Protein AF-S6A8P2-F1 (afdb_monomer)

Solvent-accessible surface area (backbone atoms only — not comparable to full-atom values): 8926 Å² total; per-residue (Å²): 139,88,80,84,82,74,80,82,65,62,95,65,58,87,73,47,54,54,53,77,96,71,25,40,52,41,82,92,78,66,30,33,52,33,87,70,36,43,34,38,72,91,79,46,27,40,80,51,68,48,78,48,56,72,61,24,52,71,56,72,76,82,48,74,67,30,44,58,45,52,76,62,28,50,74,80,47,9,69,77,25,71,72,67,70,47,46,36,59,37,36,86,79,35,69,89,86,33,77,61,85,44,42,55,71,65,78,48,78,46,81,46,76,54,80,64,95,55,99,66,93,56,88,58,54,31,45,34,44,34,40,73,52,96,92,39,76,46,70,49,78,44,74,116

Foldseek 3Di:
DDDPPPPDDDPPPVVDQADQVRFGQDPVVRWTAQAVFIADPVVQWTPDFQPCLVQLDQDDPPDPVSVVSCVDGAPRNRPVPVLNVPRIHAFSVCSVVGHDRRSNDDWDKDWDQPCDPDPDDDRFTWIWTWDDDPNDIDIDTDGD

Radius of gyration: 20.26 Å; Cα contacts (8 Å, |Δi|>4): 206; chains: 1; bounding box: 72×29×54 Å

InterPro domains:
  IPR022385 Rhs repeat-associated core [TIGR03696] (14-103)
  IPR050708 Type VI secretion system VgrG/RHS [PTHR32305] (10-116)

Nearest PDB structures (foldseek):
  8qjd-assembly1_A  TM=6.951E-01  e=1.697E-02  Salmonella bongori N268-08
  8fia-assembly1_A-2  TM=7.690E-01  e=1.426E-01  Drosophila melanogaster
  1dnl-assembly1_A  TM=4.827E-01  e=7.892E+00  Escherichia coli K-12
  2o3o-assembly3_G  TM=4.189E-01  e=7.427E+00  Bacillus 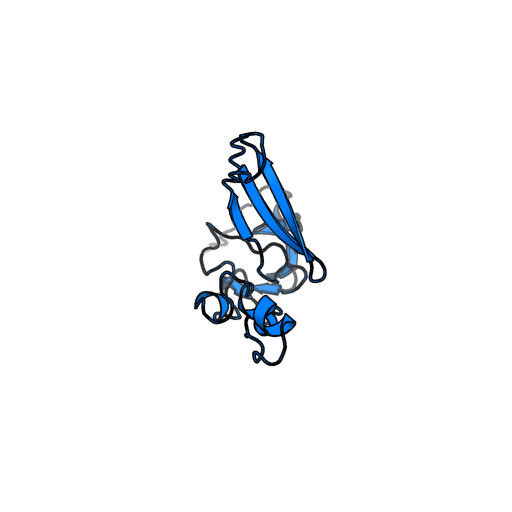subtilis

Organism: NCBI:txid1291379

Structure (mmCIF, N/CA/C/O backbone):
data_AF-S6A8P2-F1
#
_entry.id   AF-S6A8P2-F1
#
loop_
_atom_site.group_PDB
_atom_site.id
_atom_site.type_symbol
_atom_site.label_atom_id
_atom_site.label_alt_id
_atom_site.label_comp_id
_atom_site.label_asym_id
_atom_site.label_entity_id
_atom_site.label_seq_id
_atom_site.pdbx_PDB_ins_code
_atom_site.Cartn_x
_atom_site.Cartn_y
_atom_site.Cartn_z
_atom_site.occupancy
_atom_site.B_iso_or_equiv
_atom_site.auth_seq_id
_atom_site.auth_comp_id
_atom_site.auth_asym_id
_atom_site.auth_atom_id
_atom_site.pdbx_PDB_model_num
ATOM 1 N N . MET A 1 1 ? -32.093 -16.131 27.166 1.00 39.62 1 MET A N 1
ATOM 2 C CA . MET A 1 1 ? -30.729 -16.697 27.176 1.00 39.62 1 MET A CA 1
ATOM 3 C C . MET A 1 1 ? -29.855 -15.686 26.463 1.00 39.62 1 MET A C 1
ATOM 5 O O . MET A 1 1 ? -29.731 -15.723 25.249 1.00 39.62 1 MET A O 1
ATOM 9 N N . GLU A 1 2 ? -29.415 -14.688 27.221 1.00 49.16 2 GLU A N 1
ATOM 10 C CA . GLU A 1 2 ? -28.589 -13.579 26.748 1.00 49.16 2 GLU A CA 1
ATOM 11 C C . GLU A 1 2 ? -27.144 -14.053 26.608 1.00 49.16 2 GLU A C 1
ATOM 13 O O . GLU A 1 2 ? -26.647 -14.750 27.493 1.00 49.16 2 GLU A O 1
ATOM 18 N N . ARG A 1 3 ? -26.475 -13.653 25.525 1.00 44.53 3 ARG A N 1
ATOM 19 C CA . ARG A 1 3 ? -25.023 -13.444 25.498 1.00 44.53 3 ARG A CA 1
ATOM 20 C C . ARG A 1 3 ? -24.716 -12.318 24.518 1.00 44.53 3 ARG A C 1
ATOM 22 O O . ARG A 1 3 ? -24.326 -12.567 23.383 1.00 44.53 3 ARG A O 1
ATOM 29 N N . GLU A 1 4 ? -24.901 -11.084 24.972 1.00 51.34 4 GLU A N 1
ATOM 30 C CA . GLU A 1 4 ? -24.169 -9.959 24.400 1.00 51.34 4 GLU A CA 1
ATOM 31 C C . GLU A 1 4 ? -22.746 -10.003 24.958 1.00 51.34 4 GLU A C 1
ATOM 33 O O . GLU A 1 4 ? -22.506 -9.770 26.142 1.00 51.34 4 GLU A O 1
ATOM 38 N N . GLY A 1 5 ? -21.798 -10.403 24.114 1.00 40.97 5 GLY A N 1
ATOM 39 C CA . GLY A 1 5 ? -20.377 -10.275 24.403 1.00 40.97 5 GLY A CA 1
ATOM 40 C C . GLY A 1 5 ? -19.947 -8.839 24.145 1.00 40.97 5 GLY A C 1
ATOM 41 O O . GLY A 1 5 ? -19.424 -8.545 23.077 1.00 40.97 5 GLY A O 1
ATOM 42 N N . ALA A 1 6 ? -20.191 -7.948 25.103 1.00 46.19 6 ALA A N 1
ATOM 43 C CA . ALA A 1 6 ? -19.535 -6.651 25.122 1.00 46.19 6 ALA A CA 1
ATOM 44 C C . ALA A 1 6 ? -18.054 -6.871 25.471 1.00 46.19 6 ALA A C 1
ATOM 46 O O . ALA A 1 6 ? -17.705 -7.093 26.633 1.00 46.19 6 ALA A O 1
ATOM 47 N N . GLU A 1 7 ? -17.177 -6.837 24.464 1.00 51.06 7 GLU A N 1
ATOM 48 C CA . GLU A 1 7 ? -15.755 -6.556 24.676 1.00 51.06 7 GLU A CA 1
ATOM 49 C C . GLU A 1 7 ? -15.651 -5.141 25.255 1.00 51.06 7 GLU A C 1
ATOM 51 O O . GLU A 1 7 ? -15.670 -4.139 24.540 1.00 51.06 7 GLU A O 1
ATOM 56 N N . GLY A 1 8 ? -15.628 -5.061 26.586 1.00 42.56 8 GLY A N 1
ATOM 57 C CA . GLY A 1 8 ? -15.468 -3.819 27.327 1.00 42.56 8 GLY A CA 1
ATOM 58 C C . GLY A 1 8 ? -14.087 -3.237 27.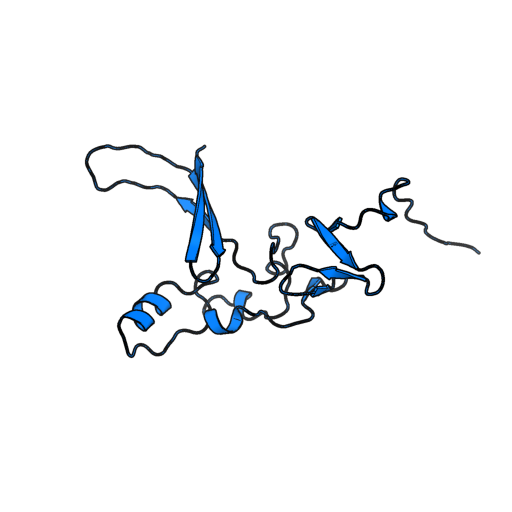071 1.00 42.56 8 GLY A C 1
ATOM 59 O O . GLY A 1 8 ? -13.122 -3.572 27.757 1.00 42.56 8 GLY A O 1
ATOM 60 N N . THR A 1 9 ? -13.999 -2.362 26.079 1.00 54.84 9 THR A N 1
ATOM 61 C CA . THR A 1 9 ? -12.834 -1.509 25.890 1.00 54.84 9 THR A CA 1
ATOM 62 C C . THR A 1 9 ? -12.926 -0.358 26.904 1.00 54.84 9 THR A C 1
ATOM 64 O O . THR A 1 9 ? -14.018 0.055 27.295 1.00 54.84 9 THR A O 1
ATOM 67 N N . ALA A 1 10 ? -11.790 0.090 27.449 1.00 53.38 10 ALA A N 1
ATOM 68 C CA . ALA A 1 10 ? -11.772 1.093 28.514 1.00 53.38 10 ALA A CA 1
ATOM 69 C C . ALA A 1 10 ? -12.519 2.375 28.084 1.00 53.38 10 ALA A C 1
ATOM 71 O O . ALA A 1 10 ? -12.370 2.794 26.932 1.00 53.38 10 ALA A O 1
ATOM 72 N N . PRO A 1 11 ? -13.282 3.026 28.986 1.00 50.56 11 PRO A N 1
ATOM 73 C CA . PRO A 1 11 ? -14.102 4.182 28.638 1.00 50.56 11 PRO A CA 1
ATOM 74 C C . PRO A 1 11 ? -13.240 5.271 27.991 1.00 50.56 11 PRO A C 1
ATOM 76 O O . PRO A 1 11 ? -12.367 5.852 28.634 1.00 50.56 11 PRO A O 1
ATOM 79 N N . GLY A 1 12 ? -13.478 5.520 26.701 1.00 58.41 12 GLY A N 1
ATOM 80 C CA . GLY A 1 12 ? -12.754 6.510 25.899 1.00 58.41 12 GLY A CA 1
ATOM 81 C C . GLY A 1 12 ? -11.870 5.944 24.783 1.00 58.41 12 GLY A C 1
ATOM 82 O O . GLY A 1 12 ? -11.527 6.706 23.884 1.00 58.41 12 GLY A O 1
ATOM 83 N N . ILE A 1 13 ? -11.553 4.643 24.774 1.00 56.41 13 ILE A N 1
ATOM 84 C CA . ILE A 1 13 ? -10.824 4.010 23.654 1.00 56.41 13 ILE A CA 1
ATOM 85 C C . ILE A 1 13 ? -11.721 3.903 22.416 1.00 56.41 13 ILE A C 1
ATOM 87 O O . ILE A 1 13 ? -11.262 4.118 21.298 1.00 56.41 13 ILE A O 1
ATOM 91 N N . ASP A 1 14 ? -13.011 3.640 22.619 1.00 62.44 14 ASP A N 1
ATOM 92 C CA . ASP A 1 14 ? -14.018 3.494 21.562 1.00 62.44 14 ASP A CA 1
ATOM 93 C C . ASP A 1 14 ? -14.095 4.753 20.685 1.00 62.44 14 ASP A C 1
ATOM 95 O O . ASP A 1 14 ? -14.423 4.667 19.509 1.00 62.44 14 ASP A O 1
ATOM 99 N N . LYS A 1 15 ? -13.730 5.910 21.258 1.00 61.28 15 LYS A N 1
ATOM 100 C CA . LYS A 1 15 ? -13.765 7.237 20.631 1.00 61.28 15 LYS A CA 1
ATOM 101 C C . LYS A 1 15 ? -12.427 7.685 20.039 1.00 61.28 15 LYS A C 1
ATOM 103 O O . LYS A 1 15 ? -12.321 8.829 19.600 1.00 61.28 15 LYS A O 1
ATOM 108 N N . LEU A 1 16 ? -11.387 6.849 20.077 1.00 70.69 16 LEU A N 1
ATOM 109 C CA . LEU A 1 16 ? -10.119 7.180 19.432 1.00 70.69 16 LEU A CA 1
ATOM 110 C C . LEU A 1 16 ? -10.248 6.922 17.923 1.00 70.69 16 LEU A C 1
ATOM 112 O O . LEU A 1 16 ? -10.431 5.764 17.533 1.00 70.69 16 LEU A O 1
ATOM 116 N N . PRO A 1 17 ? -10.117 7.962 17.074 1.00 73.62 17 PRO A N 1
ATOM 117 C CA . PRO A 1 17 ? -10.253 7.796 15.628 1.00 73.62 17 PRO A CA 1
ATOM 118 C C . PRO A 1 17 ? -9.122 6.933 15.055 1.00 73.62 17 PRO A C 1
ATOM 120 O O . PRO A 1 17 ? -9.327 6.205 14.093 1.00 73.62 17 PRO A O 1
ATOM 123 N N . PHE A 1 18 ? -7.936 6.945 15.674 1.00 79.44 18 PHE A N 1
ATOM 124 C CA . PHE A 1 18 ? -6.776 6.166 15.237 1.00 79.44 18 PHE A CA 1
ATOM 125 C C . PHE A 1 18 ? -6.660 4.846 15.999 1.00 79.44 18 PHE A C 1
ATOM 127 O O . PHE A 1 18 ? -6.597 4.842 17.230 1.00 79.44 18 PHE A O 1
ATOM 134 N N . ARG A 1 19 ? -6.576 3.726 15.269 1.00 82.00 19 ARG A N 1
ATOM 135 C CA . ARG A 1 19 ? -6.468 2.378 15.855 1.00 82.00 19 ARG A CA 1
ATOM 136 C C . ARG A 1 19 ? -5.325 1.573 15.225 1.00 82.00 19 ARG A C 1
ATOM 138 O O . ARG A 1 19 ? -4.156 1.826 15.519 1.00 82.00 19 ARG A O 1
ATOM 145 N N . PHE A 1 20 ? -5.627 0.591 14.375 1.00 80.62 20 PHE A N 1
ATOM 146 C CA . PHE A 1 20 ? -4.634 -0.319 13.797 1.00 80.62 20 PHE A CA 1
ATOM 147 C C . PHE A 1 20 ? -3.538 0.431 13.021 1.00 80.62 20 PHE A C 1
ATOM 149 O O . PHE A 1 20 ? -3.815 1.223 12.123 1.00 80.62 20 PHE A O 1
ATOM 156 N N . THR A 1 21 ? -2.276 0.185 13.387 1.00 81.12 21 THR A N 1
ATOM 157 C CA . THR A 1 21 ? -1.067 0.860 12.857 1.00 81.12 21 THR A CA 1
ATOM 158 C C . THR A 1 21 ? -1.099 2.396 12.885 1.00 81.12 21 THR A C 1
ATOM 160 O O . THR A 1 21 ? -0.373 3.056 12.143 1.00 81.12 21 THR A O 1
ATOM 163 N N . GLY A 1 22 ? -1.921 2.982 13.763 1.00 82.31 22 GLY A N 1
ATOM 164 C CA . GLY A 1 22 ? -2.079 4.432 13.864 1.00 82.31 22 GLY A CA 1
ATOM 165 C C . GLY A 1 22 ? -2.874 5.047 12.711 1.00 82.31 22 GLY A C 1
ATOM 166 O O . GLY A 1 22 ? -2.723 6.239 12.448 1.00 82.31 22 GLY A O 1
ATOM 167 N N . LYS A 1 23 ? -3.694 4.255 12.006 1.00 84.75 23 LYS A N 1
ATOM 168 C CA . LYS A 1 23 ? -4.599 4.747 10.960 1.00 84.75 23 LYS A CA 1
ATOM 169 C C . LYS A 1 23 ? -5.997 5.001 11.476 1.00 84.75 23 LYS A C 1
ATOM 171 O O . LYS A 1 23 ? -6.446 4.350 12.420 1.00 84.75 23 LYS A O 1
ATOM 176 N N . GLU A 1 24 ? -6.641 5.971 10.839 1.00 84.75 24 GLU A N 1
ATOM 177 C CA . GLU A 1 24 ? -8.013 6.352 11.124 1.00 84.75 24 GLU A CA 1
ATOM 178 C C . GLU A 1 24 ? -8.947 5.214 10.717 1.00 84.75 24 GLU A C 1
ATOM 180 O O . GLU A 1 24 ? -8.864 4.723 9.587 1.00 84.75 24 GLU A O 1
ATOM 185 N N . LEU A 1 25 ? -9.777 4.770 11.659 1.00 87.69 25 LEU A N 1
ATOM 186 C CA . LEU A 1 25 ? -10.885 3.868 11.393 1.00 87.69 25 LEU A CA 1
ATOM 187 C C . LEU A 1 25 ? -12.111 4.716 11.072 1.00 87.69 25 LEU A C 1
ATOM 189 O O . LEU A 1 25 ? -12.582 5.468 11.922 1.00 87.69 25 LEU A O 1
ATOM 193 N N . ASP A 1 26 ? -12.641 4.546 9.871 1.00 84.81 26 ASP A N 1
ATOM 194 C CA . ASP A 1 26 ? -13.938 5.092 9.505 1.00 84.81 26 ASP A CA 1
ATOM 195 C C . ASP A 1 26 ? -15.045 4.220 10.122 1.00 84.81 26 ASP A C 1
ATOM 197 O O . ASP A 1 26 ? -15.179 3.039 9.791 1.00 84.81 26 ASP A O 1
ATOM 201 N N . GLU A 1 27 ? -15.816 4.787 11.052 1.00 82.69 27 GLU A N 1
ATOM 202 C CA . GLU A 1 27 ? -16.860 4.070 11.792 1.00 82.69 27 GLU A CA 1
ATOM 203 C C . GLU A 1 27 ? -18.070 3.701 10.923 1.00 82.69 27 GLU A C 1
ATOM 205 O O . GLU A 1 27 ? -18.743 2.713 11.224 1.00 82.69 27 GLU A O 1
ATOM 210 N N . GLU A 1 28 ? -18.339 4.436 9.838 1.00 84.25 28 GLU A N 1
ATOM 211 C CA . GLU A 1 28 ? -19.473 4.136 8.952 1.00 84.25 28 GLU A CA 1
ATOM 212 C C . GLU A 1 28 ? -19.205 2.896 8.096 1.00 84.25 28 GLU A C 1
ATOM 214 O O . GLU A 1 28 ? -20.108 2.096 7.837 1.00 84.25 28 GLU A O 1
ATOM 219 N N . THR A 1 29 ? -17.956 2.726 7.660 1.00 82.62 29 THR A N 1
ATOM 220 C CA . THR A 1 29 ? -17.568 1.657 6.731 1.00 82.62 29 THR A CA 1
ATOM 221 C C . THR A 1 29 ? -16.818 0.508 7.401 1.00 82.62 29 THR A C 1
ATOM 223 O O . THR A 1 29 ? -16.780 -0.600 6.861 1.00 82.62 29 THR A O 1
ATOM 226 N N . GLY A 1 30 ? -16.225 0.740 8.575 1.00 87.88 30 GLY A N 1
ATOM 227 C CA . GLY A 1 30 ? -15.348 -0.215 9.256 1.00 87.88 30 GLY A CA 1
ATOM 228 C C . GLY A 1 30 ? -13.984 -0.389 8.576 1.00 87.88 30 GLY A C 1
ATOM 229 O O . GLY A 1 30 ? -13.315 -1.404 8.791 1.00 87.88 30 GLY A O 1
ATOM 230 N N . LEU A 1 31 ? -13.576 0.569 7.741 1.00 88.44 31 LEU A N 1
ATOM 231 C CA . LEU A 1 31 ? -12.347 0.527 6.948 1.00 88.44 31 LEU A CA 1
ATOM 232 C C . LEU A 1 31 ? -11.288 1.470 7.512 1.00 88.44 31 LEU A C 1
ATOM 234 O O . LEU A 1 31 ? -11.597 2.515 8.078 1.00 88.44 31 LEU A O 1
ATOM 238 N N . TYR A 1 32 ? -10.018 1.135 7.296 1.00 87.25 32 TYR A N 1
ATOM 239 C CA . TYR A 1 32 ? -8.914 2.018 7.661 1.00 87.25 32 TYR A CA 1
ATOM 240 C C . TYR A 1 32 ? -8.436 2.846 6.474 1.00 87.25 32 TYR A C 1
ATOM 242 O O . TYR A 1 32 ? -8.111 2.288 5.422 1.00 87.25 32 TYR A O 1
ATOM 250 N N . TYR A 1 33 ? -8.301 4.157 6.660 1.00 85.94 33 TYR A N 1
ATOM 251 C CA . TYR A 1 33 ? -7.762 5.050 5.637 1.00 85.94 33 TYR A CA 1
ATOM 252 C C . TYR A 1 33 ? -6.239 5.209 5.770 1.00 85.94 33 TYR A C 1
ATOM 254 O O . TYR A 1 33 ? -5.727 5.665 6.795 1.00 85.94 33 TYR A O 1
ATOM 262 N N . TYR A 1 34 ? -5.499 4.843 4.716 1.00 84.06 34 TYR A N 1
ATOM 263 C CA . TYR A 1 34 ? -4.030 4.929 4.677 1.00 84.06 34 TYR A CA 1
ATOM 264 C C . TYR A 1 34 ? -3.509 6.082 3.809 1.00 84.06 34 TYR A C 1
ATOM 266 O O . TYR A 1 34 ? -2.301 6.243 3.679 1.00 84.06 34 TYR A O 1
ATOM 274 N N . GLY A 1 35 ? -4.388 6.910 3.242 1.00 85.06 35 GLY A N 1
ATOM 275 C CA . GLY A 1 35 ? -4.016 7.988 2.323 1.00 85.06 35 GLY A CA 1
ATOM 276 C C . GLY A 1 35 ? -4.188 7.579 0.864 1.00 85.06 35 GLY A C 1
ATOM 277 O O . GLY A 1 35 ? -4.975 8.190 0.149 1.00 85.06 35 GLY A O 1
ATOM 278 N N . ALA A 1 36 ? -3.492 6.532 0.410 1.00 82.06 36 ALA A N 1
ATOM 279 C CA . ALA A 1 36 ? -3.631 6.065 -0.974 1.00 82.06 36 ALA A CA 1
ATOM 280 C C . ALA A 1 36 ? -4.684 4.967 -1.169 1.00 82.06 36 ALA A C 1
ATOM 282 O O . ALA A 1 36 ? -5.202 4.813 -2.274 1.00 82.06 36 ALA A O 1
ATOM 283 N N . ARG A 1 37 ? -4.983 4.192 -0.120 1.00 88.69 37 ARG A N 1
ATOM 284 C CA . ARG A 1 37 ? -5.912 3.055 -0.167 1.00 88.69 37 ARG A CA 1
ATOM 285 C C . ARG A 1 37 ? -6.722 2.946 1.125 1.00 88.69 37 ARG A C 1
ATOM 287 O O . ARG A 1 37 ? -6.287 3.394 2.188 1.00 88.69 37 ARG A O 1
ATOM 294 N N . TYR A 1 38 ? -7.875 2.291 1.014 1.00 88.12 38 TYR A N 1
ATOM 295 C CA . TYR A 1 38 ? -8.667 1.821 2.150 1.00 88.12 38 TYR A CA 1
ATOM 296 C C . TYR A 1 38 ? -8.364 0.346 2.418 1.00 88.12 38 TYR A C 1
ATOM 298 O O . TYR A 1 38 ? -8.392 -0.474 1.493 1.00 88.12 38 TYR A O 1
ATOM 306 N N . LEU A 1 39 ? -8.067 0.018 3.674 1.00 91.69 39 LEU A N 1
ATOM 307 C CA . LEU A 1 39 ? -7.818 -1.344 4.143 1.00 91.69 39 LEU A CA 1
ATOM 308 C C . LEU A 1 39 ? -9.085 -1.908 4.786 1.00 91.69 39 LEU A C 1
ATOM 310 O O . LEU A 1 39 ? -9.616 -1.317 5.726 1.00 91.69 39 LEU A O 1
ATOM 314 N N . ASP A 1 40 ? -9.495 -3.091 4.337 1.00 92.06 40 ASP A N 1
ATOM 315 C CA . ASP A 1 40 ? -10.440 -3.942 5.048 1.00 92.06 40 ASP A CA 1
ATOM 316 C C . ASP A 1 40 ? -9.677 -4.763 6.109 1.00 92.06 40 ASP A C 1
ATOM 318 O O . ASP A 1 40 ? -8.895 -5.663 5.758 1.00 92.06 40 ASP A O 1
ATOM 322 N N . PRO A 1 41 ? -9.872 -4.478 7.412 1.00 88.88 41 PRO A N 1
ATOM 323 C CA . PRO A 1 41 ? -9.154 -5.171 8.476 1.00 88.88 41 PRO A CA 1
ATOM 324 C C . PRO A 1 41 ? -9.623 -6.616 8.675 1.00 88.88 41 PRO A C 1
ATOM 326 O O . PRO A 1 41 ? -8.842 -7.444 9.147 1.00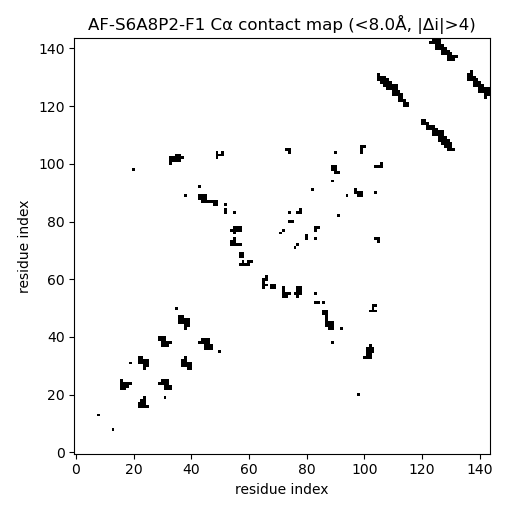 88.88 41 PRO A O 1
ATOM 329 N N . LYS A 1 42 ? -10.864 -6.951 8.297 1.00 88.81 42 LYS A N 1
ATOM 330 C CA . LYS A 1 42 ? -11.435 -8.293 8.470 1.00 88.81 42 LYS A CA 1
ATOM 331 C C . LYS A 1 42 ? -10.762 -9.300 7.548 1.00 88.81 42 LYS A C 1
ATOM 333 O O . LYS A 1 42 ? -10.500 -10.430 7.956 1.00 88.81 42 LYS A O 1
ATOM 338 N N . TYR A 1 43 ? -10.471 -8.890 6.315 1.00 88.19 43 TYR A N 1
ATOM 339 C CA . TYR A 1 43 ? -9.806 -9.747 5.331 1.00 88.19 43 TYR A CA 1
ATOM 340 C C . TYR A 1 43 ? -8.311 -9.454 5.171 1.00 88.19 43 TYR A C 1
ATOM 342 O O . TYR A 1 43 ? -7.639 -10.199 4.457 1.00 88.19 43 TYR A O 1
ATOM 350 N N . SER A 1 44 ? -7.788 -8.411 5.832 1.00 89.12 44 SER A N 1
ATOM 351 C CA . SER A 1 44 ? -6.411 -7.918 5.656 1.00 89.12 44 SER A CA 1
ATOM 352 C C . SER A 1 44 ? -6.084 -7.634 4.185 1.00 89.12 44 SER A C 1
ATOM 354 O O . SER A 1 44 ? -5.053 -8.066 3.658 1.00 89.12 44 SER A O 1
ATOM 356 N N . ARG A 1 45 ? -6.999 -6.939 3.500 1.00 91.31 45 ARG A N 1
ATOM 357 C CA . ARG A 1 45 ? -6.897 -6.638 2.066 1.00 91.31 45 ARG A CA 1
ATOM 358 C C . ARG A 1 45 ? -7.225 -5.190 1.762 1.00 91.31 45 ARG A C 1
ATOM 360 O O . ARG A 1 45 ? -8.108 -4.599 2.374 1.00 91.31 45 ARG A O 1
ATOM 367 N N . TRP A 1 46 ? -6.552 -4.651 0.760 1.00 92.06 46 TRP A N 1
ATOM 368 C CA . TRP A 1 46 ? -6.897 -3.366 0.176 1.00 92.06 46 TRP A CA 1
ATOM 369 C C . TRP A 1 46 ? -8.174 -3.467 -0.657 1.00 92.06 46 TRP A C 1
ATOM 371 O O . TRP A 1 46 ? -8.401 -4.473 -1.331 1.00 92.06 46 TRP A O 1
ATOM 381 N N . LEU A 1 47 ? -8.984 -2.408 -0.648 1.00 89.06 47 LEU A N 1
ATOM 382 C CA . LEU A 1 47 ? -10.167 -2.302 -1.511 1.00 89.06 47 LEU A CA 1
ATOM 383 C C . LEU A 1 47 ? -9.836 -1.933 -2.957 1.00 89.06 47 LEU A C 1
ATOM 385 O O . LEU A 1 47 ? -10.613 -2.216 -3.865 1.00 89.06 47 LEU A O 1
ATOM 389 N N . SER A 1 48 ? -8.685 -1.308 -3.177 1.00 87.62 48 SER A N 1
ATOM 390 C CA . SER A 1 48 ? -8.185 -0.956 -4.499 1.00 87.62 48 SER A CA 1
ATOM 391 C C . SER A 1 48 ? -6.842 -1.623 -4.748 1.00 87.62 48 SER A C 1
ATOM 393 O O . SER A 1 48 ? -6.106 -1.948 -3.812 1.00 87.62 48 SER A O 1
ATOM 395 N N . GLY A 1 49 ? -6.522 -1.813 -6.025 1.00 85.75 49 GLY A N 1
ATOM 396 C CA . GLY A 1 49 ? -5.231 -2.358 -6.397 1.00 85.75 49 GLY A CA 1
ATOM 397 C C . GLY A 1 49 ? -4.074 -1.425 -6.037 1.00 85.75 49 GLY A C 1
ATOM 398 O O . GLY A 1 49 ? -4.277 -0.230 -5.811 1.00 85.75 49 GLY A O 1
ATOM 399 N N . ASP A 1 50 ? -2.868 -1.982 -5.965 1.00 85.50 50 ASP A N 1
ATOM 400 C CA . ASP A 1 50 ? -1.660 -1.222 -5.670 1.00 85.50 50 ASP A CA 1
ATOM 401 C C . ASP A 1 50 ? -1.402 -0.113 -6.703 1.00 85.50 50 ASP A C 1
ATOM 403 O O . ASP A 1 50 ? -1.216 -0.421 -7.886 1.00 85.50 50 ASP A O 1
ATOM 407 N N . PRO A 1 51 ? -1.375 1.170 -6.291 1.00 83.75 51 PRO A N 1
ATOM 408 C CA . PRO A 1 51 ? -1.076 2.265 -7.205 1.00 83.75 51 PRO A CA 1
ATOM 409 C C . PRO A 1 51 ? 0.353 2.196 -7.768 1.00 83.75 51 PRO A C 1
ATOM 411 O O . PRO A 1 51 ? 0.580 2.704 -8.866 1.00 83.75 51 PRO A O 1
ATOM 414 N N . ALA A 1 52 ? 1.294 1.546 -7.073 1.00 80.19 52 ALA A N 1
ATOM 415 C CA . ALA A 1 52 ? 2.678 1.380 -7.515 1.00 80.19 52 ALA A CA 1
ATOM 416 C C . ALA A 1 52 ? 2.867 0.208 -8.498 1.00 80.19 52 ALA A C 1
ATOM 418 O O . ALA A 1 52 ? 3.973 -0.003 -8.993 1.00 80.19 52 ALA A O 1
ATOM 419 N N . LEU A 1 53 ? 1.805 -0.534 -8.847 1.00 82.44 53 LEU A N 1
ATOM 420 C CA . LEU A 1 53 ? 1.897 -1.690 -9.749 1.00 82.44 53 LEU A CA 1
ATOM 421 C C . LEU A 1 53 ? 2.573 -1.351 -11.086 1.00 82.44 53 LEU A C 1
ATOM 423 O O . LEU A 1 53 ? 3.347 -2.151 -11.608 1.00 82.44 53 LEU A O 1
ATOM 427 N N . GLY A 1 54 ? 2.307 -0.161 -11.631 1.00 80.31 54 GLY A N 1
ATOM 428 C CA . GLY A 1 54 ? 2.937 0.301 -12.870 1.00 80.31 54 GLY A CA 1
ATOM 429 C C . GLY A 1 54 ? 4.446 0.529 -12.743 1.00 80.31 54 GLY A C 1
ATOM 430 O O . GLY A 1 54 ? 5.165 0.378 -13.727 1.00 80.31 54 GLY A O 1
ATOM 431 N N . GLU A 1 55 ? 4.937 0.845 -11.545 1.00 81.31 55 GLU A N 1
ATOM 432 C CA . GLU A 1 55 ? 6.357 1.092 -11.270 1.00 81.31 55 GLU A CA 1
ATOM 433 C C . GLU A 1 55 ? 7.158 -0.208 -11.129 1.00 81.31 55 GLU A C 1
ATOM 435 O O . GLU A 1 55 ? 8.373 -0.216 -11.313 1.00 81.31 55 GLU A O 1
ATOM 440 N N . TYR A 1 56 ? 6.488 -1.326 -10.840 1.00 81.19 56 TYR A N 1
ATOM 441 C CA . TYR A 1 56 ? 7.122 -2.643 -10.774 1.00 81.19 56 TYR A CA 1
ATOM 442 C C . TYR A 1 56 ? 7.468 -3.214 -12.155 1.00 81.19 56 TYR A C 1
ATOM 444 O O . TYR A 1 56 ? 8.221 -4.190 -12.239 1.00 81.19 56 TYR A O 1
ATOM 452 N N . ILE A 1 57 ? 6.915 -2.643 -13.229 1.00 85.44 57 ILE A N 1
ATOM 453 C CA . ILE A 1 57 ? 7.077 -3.144 -14.592 1.00 85.44 57 ILE A CA 1
ATOM 454 C C . ILE A 1 57 ? 8.346 -2.539 -15.211 1.00 85.44 57 ILE A C 1
ATOM 456 O O . ILE A 1 57 ? 8.433 -1.317 -15.339 1.00 85.44 57 ILE A O 1
ATOM 460 N N . PRO A 1 58 ? 9.315 -3.364 -15.657 1.00 85.81 58 PRO A N 1
ATOM 461 C CA . PRO A 1 58 ? 10.490 -2.852 -16.342 1.00 85.81 58 PRO A CA 1
ATOM 462 C C . PRO A 1 58 ? 10.101 -2.165 -17.650 1.00 85.81 58 PRO A C 1
ATOM 464 O O . PRO A 1 58 ? 9.255 -2.642 -18.412 1.00 85.81 58 PRO A O 1
ATOM 467 N N . LYS A 1 59 ? 10.768 -1.053 -17.941 1.00 85.44 59 LYS A N 1
ATOM 468 C CA . LYS A 1 59 ? 10.628 -0.352 -19.216 1.00 85.44 59 LYS A CA 1
ATOM 469 C C . LYS A 1 59 ? 11.413 -1.097 -20.289 1.00 85.44 59 LYS A C 1
ATOM 471 O O . LYS A 1 59 ? 12.420 -1.744 -20.004 1.00 85.44 59 LYS A O 1
ATOM 476 N N . ALA A 1 60 ? 10.987 -1.002 -21.544 1.00 85.69 60 ALA A N 1
ATOM 477 C CA . ALA A 1 60 ? 11.813 -1.506 -22.636 1.00 85.69 60 ALA A CA 1
ATOM 478 C C . ALA A 1 60 ? 13.191 -0.803 -22.593 1.00 85.69 60 ALA A C 1
ATOM 480 O O . ALA A 1 60 ? 13.234 0.400 -22.340 1.00 85.69 60 ALA A O 1
ATOM 481 N N . PRO A 1 61 ? 14.317 -1.511 -22.801 1.00 83.88 61 PRO A N 1
ATOM 482 C CA . PRO A 1 61 ? 15.660 -0.937 -22.681 1.00 83.88 61 PRO A CA 1
ATOM 483 C C . PRO A 1 61 ? 16.030 -0.130 -23.939 1.00 83.88 61 PRO A C 1
ATOM 485 O O . PRO A 1 61 ? 16.969 -0.473 -24.656 1.00 83.88 61 PRO A O 1
ATOM 488 N N . ILE A 1 62 ? 15.244 0.906 -24.240 1.00 86.12 62 ILE A N 1
ATOM 489 C CA . ILE A 1 62 ? 15.375 1.732 -25.452 1.00 86.12 62 ILE A CA 1
ATOM 490 C C . ILE A 1 62 ? 16.391 2.864 -25.248 1.00 86.12 62 ILE A C 1
ATOM 492 O O . ILE A 1 62 ? 17.099 3.233 -26.181 1.00 86.12 62 ILE A O 1
ATOM 496 N N . ASP A 1 63 ? 16.483 3.387 -24.026 1.00 88.19 63 ASP A N 1
ATOM 497 C CA . ASP A 1 63 ? 17.364 4.480 -23.620 1.00 88.19 63 ASP A CA 1
ATOM 498 C C . ASP A 1 63 ? 18.134 4.130 -22.329 1.00 88.19 63 ASP A C 1
ATOM 500 O O . ASP A 1 63 ? 17.884 3.115 -21.668 1.00 88.19 63 ASP A O 1
ATOM 504 N N . ASP A 1 64 ? 19.129 4.950 -21.985 1.00 85.25 64 ASP A N 1
ATOM 505 C CA . ASP A 1 64 ? 19.960 4.725 -20.795 1.00 85.25 64 ASP A CA 1
ATOM 506 C C . ASP A 1 64 ? 19.195 4.999 -19.486 1.00 85.25 64 ASP A C 1
ATOM 508 O O . ASP A 1 64 ? 19.513 4.419 -18.446 1.00 85.25 64 ASP A O 1
ATOM 512 N N . GLU A 1 65 ? 18.130 5.808 -19.536 1.00 82.50 65 GLU A N 1
ATOM 513 C CA . GLU A 1 65 ? 17.230 6.035 -18.401 1.00 82.50 65 GLU A CA 1
ATOM 514 C C . GLU A 1 65 ? 16.389 4.792 -18.073 1.00 82.50 65 GLU A C 1
ATOM 516 O O . GLU A 1 65 ? 16.280 4.420 -16.901 1.00 82.50 65 GLU A O 1
ATOM 521 N N . ALA A 1 66 ? 15.846 4.095 -19.077 1.00 80.44 66 ALA A N 1
ATOM 522 C CA . ALA A 1 66 ? 15.115 2.845 -18.888 1.00 80.44 66 ALA A CA 1
ATOM 523 C C . ALA A 1 66 ? 16.020 1.731 -18.362 1.00 80.44 66 ALA A C 1
ATOM 525 O O . ALA A 1 66 ? 15.600 0.976 -17.486 1.00 80.44 66 ALA A O 1
ATOM 526 N N . LYS A 1 67 ? 17.273 1.646 -18.831 1.00 80.62 67 LYS A N 1
ATOM 527 C CA . LYS A 1 67 ? 18.250 0.690 -18.278 1.00 80.62 67 LYS A CA 1
ATOM 528 C C . LYS A 1 67 ? 18.500 0.960 -16.795 1.00 80.62 67 LYS A C 1
ATOM 530 O O . LYS A 1 67 ? 18.361 0.048 -15.986 1.00 80.62 67 LYS A O 1
ATOM 535 N N . LYS A 1 68 ? 18.754 2.220 -16.429 1.00 81.12 68 LYS A N 1
ATOM 536 C CA . LYS A 1 68 ? 18.969 2.627 -15.032 1.00 81.12 68 LYS A CA 1
ATOM 537 C C . LYS A 1 68 ? 17.745 2.373 -14.144 1.00 81.12 68 LYS A C 1
ATOM 539 O O . LYS A 1 68 ? 17.895 2.002 -12.981 1.00 81.12 68 LYS A O 1
ATOM 544 N N . HIS A 1 69 ? 16.541 2.565 -14.681 1.00 76.88 69 HIS A N 1
ATOM 545 C CA . HIS A 1 69 ? 15.296 2.237 -13.985 1.00 76.88 69 HIS A CA 1
ATOM 546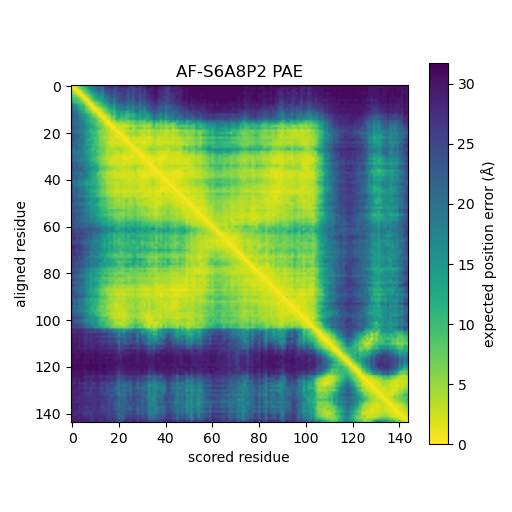 C C . HIS A 1 69 ? 15.149 0.724 -13.761 1.00 76.88 69 HIS A C 1
ATOM 548 O O . HIS A 1 69 ? 14.841 0.295 -12.653 1.00 76.88 69 HIS A O 1
ATOM 554 N N . ASN A 1 70 ? 15.434 -0.089 -14.781 1.00 81.38 70 ASN A N 1
ATOM 555 C CA . ASN A 1 70 ? 15.331 -1.548 -14.700 1.00 81.38 70 ASN A CA 1
ATOM 556 C C . ASN A 1 70 ? 16.363 -2.182 -13.757 1.00 81.38 70 ASN A C 1
ATOM 558 O O . ASN A 1 70 ? 16.110 -3.257 -13.216 1.00 81.38 70 ASN A O 1
ATOM 562 N N . GLU A 1 71 ? 17.513 -1.538 -13.555 1.00 81.00 71 GLU A N 1
ATOM 563 C CA . GLU A 1 71 ? 18.523 -1.970 -12.581 1.00 81.00 71 GLU A CA 1
ATOM 564 C C . GLU A 1 71 ? 18.046 -1.819 -11.127 1.00 81.00 71 GLU A C 1
ATOM 566 O O . GLU A 1 71 ? 18.463 -2.592 -10.268 1.00 81.00 71 GLU A O 1
ATOM 571 N N . ASN A 1 72 ? 17.155 -0.860 -10.847 1.00 77.75 72 ASN A N 1
ATOM 572 C CA . ASN A 1 72 ? 16.671 -0.547 -9.499 1.00 77.75 72 ASN A CA 1
ATOM 573 C C . ASN A 1 72 ? 15.138 -0.514 -9.452 1.00 77.75 72 ASN A C 1
ATOM 575 O O . ASN A 1 72 ? 14.534 0.505 -9.114 1.00 77.75 72 ASN A O 1
ATOM 579 N N . LEU A 1 73 ? 14.501 -1.634 -9.803 1.00 75.25 73 LEU A N 1
ATOM 580 C CA . LEU A 1 73 ? 13.045 -1.737 -9.734 1.00 75.25 73 LEU A CA 1
ATOM 581 C C . LEU A 1 73 ? 12.545 -1.643 -8.278 1.00 75.25 73 LEU A C 1
ATOM 583 O O . LEU A 1 73 ? 13.075 -2.343 -7.401 1.00 75.25 73 LEU A O 1
ATOM 587 N N . PRO A 1 74 ? 11.492 -0.844 -8.016 1.00 74.69 74 PRO A N 1
ATOM 588 C CA . PRO A 1 74 ? 10.906 -0.710 -6.685 1.00 74.69 74 PRO A CA 1
ATOM 589 C C . PRO A 1 74 ? 10.341 -2.044 -6.181 1.00 74.69 74 PRO A C 1
ATOM 591 O O . PRO A 1 74 ? 10.107 -2.971 -6.951 1.00 74.69 74 PRO A O 1
ATOM 594 N N . GLY A 1 75 ? 10.153 -2.186 -4.867 1.00 70.69 75 GLY A N 1
ATOM 595 C CA . GLY A 1 75 ? 9.651 -3.438 -4.280 1.00 70.69 75 GLY A CA 1
ATOM 596 C C . GLY A 1 75 ? 10.661 -4.598 -4.285 1.00 70.69 75 GLY A C 1
ATOM 597 O O . GLY A 1 75 ? 10.261 -5.763 -4.302 1.00 70.69 75 GLY A O 1
ATOM 598 N N . ILE A 1 76 ? 11.969 -4.300 -4.253 1.00 76.31 76 ILE A N 1
ATOM 599 C CA . ILE A 1 76 ? 13.055 -5.301 -4.220 1.00 76.31 76 ILE A CA 1
ATOM 600 C C . ILE A 1 76 ? 13.007 -6.187 -5.480 1.00 76.31 76 ILE A C 1
ATOM 602 O O . ILE A 1 76 ? 12.903 -7.411 -5.403 1.00 76.31 76 ILE A O 1
ATOM 606 N N . GLY A 1 77 ? 13.040 -5.555 -6.658 1.00 75.81 77 GLY A N 1
ATOM 607 C CA . GLY A 1 77 ? 13.029 -6.259 -7.946 1.00 75.81 77 GLY A CA 1
ATOM 608 C C . GLY A 1 77 ? 11.693 -6.225 -8.690 1.00 75.81 77 GLY A C 1
ATOM 609 O O . GLY A 1 77 ? 11.517 -6.987 -9.638 1.00 75.81 77 GLY A O 1
ATOM 610 N N . GLY A 1 78 ? 10.757 -5.355 -8.301 1.00 84.31 78 GLY A N 1
ATOM 611 C CA . GLY A 1 78 ? 9.520 -5.095 -9.041 1.00 84.31 78 GLY A CA 1
ATOM 612 C C . GLY A 1 78 ? 8.719 -6.358 -9.315 1.00 84.31 78 GLY A C 1
ATOM 613 O O . GLY A 1 78 ? 8.434 -7.137 -8.404 1.00 84.31 78 GLY A O 1
ATOM 614 N N . VAL A 1 79 ? 8.384 -6.570 -10.586 1.00 83.81 79 VAL A N 1
ATOM 615 C CA . VAL A 1 79 ? 7.622 -7.729 -11.070 1.00 83.81 79 VAL A CA 1
ATOM 616 C C . VAL A 1 79 ? 8.295 -9.077 -10.761 1.00 83.81 79 VAL A C 1
ATOM 618 O O . VAL A 1 79 ? 7.616 -10.099 -10.702 1.00 83.81 79 VAL A O 1
ATOM 621 N N . TYR A 1 80 ? 9.614 -9.103 -10.534 1.00 84.06 80 TYR A N 1
ATOM 622 C CA . TYR A 1 80 ? 10.355 -10.335 -10.240 1.00 84.06 80 TYR A CA 1
ATOM 623 C C . TYR A 1 80 ? 10.189 -10.809 -8.790 1.00 84.06 80 TYR A C 1
ATOM 625 O O . TYR A 1 80 ? 10.504 -11.959 -8.480 1.00 84.06 80 TYR A O 1
ATOM 633 N N . ASN A 1 81 ? 9.668 -9.959 -7.904 1.00 82.12 81 ASN A N 1
ATOM 634 C CA . ASN A 1 81 ? 9.282 -10.350 -6.557 1.00 82.12 81 ASN A CA 1
ATOM 635 C C . ASN A 1 81 ? 7.791 -10.718 -6.540 1.00 82.12 81 ASN A C 1
ATOM 637 O O . ASN A 1 81 ? 6.923 -9.857 -6.664 1.00 82.12 81 ASN A O 1
ATOM 641 N N . VAL A 1 82 ? 7.492 -12.007 -6.341 1.00 83.81 82 VAL A N 1
ATOM 642 C CA . VAL A 1 82 ? 6.119 -12.549 -6.368 1.00 83.81 82 VAL A CA 1
ATOM 643 C C . VAL A 1 82 ? 5.171 -11.849 -5.397 1.00 83.81 82 VAL A C 1
ATOM 645 O O . VAL A 1 82 ? 3.977 -11.762 -5.660 1.00 83.81 82 VAL A O 1
ATOM 648 N N . VAL A 1 83 ? 5.701 -11.309 -4.299 1.00 81.50 83 VAL A N 1
ATOM 649 C CA . VAL A 1 83 ? 4.924 -10.586 -3.292 1.00 81.50 83 VAL A CA 1
ATOM 650 C C . VAL A 1 83 ? 4.280 -9.328 -3.891 1.00 81.50 83 VAL A C 1
ATOM 652 O O . VAL A 1 83 ? 3.126 -9.046 -3.589 1.00 81.50 83 VAL A O 1
ATOM 655 N N . ASN A 1 84 ? 4.958 -8.644 -4.817 1.00 81.06 84 ASN A N 1
ATOM 656 C CA . ASN A 1 84 ? 4.459 -7.424 -5.464 1.00 81.06 84 ASN A CA 1
ATOM 657 C C . ASN A 1 84 ? 3.318 -7.694 -6.460 1.00 81.06 84 ASN A C 1
ATOM 659 O O . ASN A 1 84 ? 2.580 -6.784 -6.832 1.00 81.06 84 ASN A O 1
ATOM 663 N N . LEU A 1 85 ? 3.143 -8.950 -6.890 1.00 85.88 85 LEU A N 1
ATOM 664 C CA . LEU A 1 85 ? 2.039 -9.356 -7.766 1.00 85.88 85 LEU A CA 1
ATOM 665 C C . LEU A 1 85 ? 0.728 -9.549 -6.994 1.00 85.88 85 LEU A C 1
ATOM 667 O O . LEU A 1 85 ? -0.338 -9.677 -7.597 1.00 85.88 85 LEU A O 1
ATOM 671 N N . HIS A 1 86 ? 0.773 -9.571 -5.661 1.00 87.50 86 HIS A N 1
ATOM 672 C CA . HIS A 1 86 ? -0.407 -9.724 -4.819 1.00 87.50 86 HIS A CA 1
ATOM 673 C C . HIS A 1 86 ? -1.085 -8.369 -4.604 1.00 87.50 86 HIS A C 1
ATOM 675 O O . HIS A 1 86 ? -1.176 -7.880 -3.490 1.00 87.50 86 HIS A O 1
ATOM 681 N N . VAL A 1 87 ? -1.626 -7.788 -5.670 1.00 88.00 87 VAL A N 1
ATOM 682 C CA . VAL A 1 87 ? -2.085 -6.387 -5.781 1.00 88.00 87 VAL A CA 1
ATOM 683 C C . VAL A 1 87 ? -3.004 -5.872 -4.644 1.00 88.00 87 VAL A C 1
ATOM 685 O O . VAL A 1 87 ? -3.105 -4.667 -4.432 1.00 88.00 87 VAL A O 1
ATOM 688 N N . TYR A 1 88 ? -3.662 -6.763 -3.895 1.00 89.88 88 TYR A N 1
ATOM 689 C CA . TYR A 1 88 ? -4.608 -6.430 -2.820 1.00 89.88 88 TYR A CA 1
ATOM 690 C C . TYR A 1 88 ? -4.155 -6.827 -1.411 1.00 89.88 88 TYR A C 1
ATOM 692 O O . TYR A 1 88 ? -4.907 -6.629 -0.460 1.00 89.88 88 TYR A O 1
ATOM 700 N N . HIS A 1 89 ? -2.985 -7.436 -1.234 1.00 88.12 89 HIS A N 1
ATOM 701 C CA . HIS A 1 89 ? -2.571 -7.904 0.087 1.00 88.12 89 HIS A CA 1
ATOM 702 C C . HIS A 1 89 ? -2.101 -6.759 0.991 1.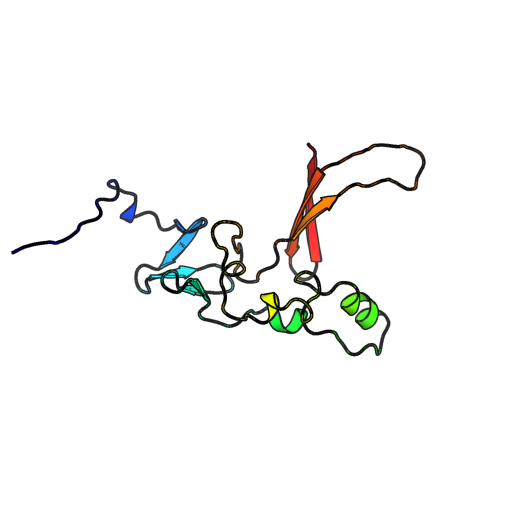00 88.12 89 HIS A C 1
ATOM 704 O O . HIS A 1 89 ? -1.440 -5.823 0.548 1.00 88.12 89 HIS A O 1
ATOM 710 N N . TYR A 1 90 ? -2.390 -6.855 2.283 1.00 87.06 90 TYR A N 1
ATOM 711 C CA . TYR A 1 90 ? -1.780 -5.966 3.259 1.00 87.06 90 TYR A CA 1
ATOM 712 C C . TYR A 1 90 ? -0.447 -6.545 3.750 1.00 87.06 90 TYR A C 1
ATOM 714 O O . TYR A 1 90 ? -0.374 -7.714 4.141 1.00 87.06 90 TYR A O 1
ATOM 722 N N . ALA A 1 91 ? 0.605 -5.721 3.748 1.00 83.12 91 ALA A N 1
ATOM 723 C CA . ALA A 1 91 ? 1.861 -5.983 4.450 1.00 83.12 91 ALA A CA 1
ATOM 724 C C . ALA A 1 91 ? 2.494 -7.368 4.180 1.00 83.12 91 ALA A C 1
ATOM 726 O O . ALA A 1 91 ? 2.936 -8.052 5.107 1.00 83.12 91 ALA A O 1
ATOM 727 N N . GLY A 1 92 ? 2.511 -7.847 2.930 1.00 81.38 92 GLY A N 1
ATOM 728 C CA . GLY A 1 92 ? 3.136 -9.147 2.653 1.00 81.38 92 GLY A CA 1
ATOM 729 C C . GLY A 1 92 ? 2.362 -10.356 3.179 1.00 81.38 92 GLY A C 1
ATOM 730 O O . GLY A 1 92 ? 2.957 -11.422 3.298 1.00 81.38 92 GLY A O 1
ATOM 731 N N . ASN A 1 93 ? 1.079 -10.203 3.540 1.00 85.94 93 ASN A N 1
ATOM 732 C CA . ASN A 1 93 ? 0.337 -11.164 4.372 1.00 85.94 93 ASN A CA 1
ATOM 733 C C . ASN A 1 93 ? 1.018 -11.449 5.729 1.00 85.94 93 ASN A C 1
ATOM 735 O O . ASN A 1 93 ? 0.779 -12.487 6.345 1.00 85.94 93 ASN A O 1
ATOM 739 N N . ASN A 1 94 ? 1.865 -10.536 6.212 1.00 83.62 94 ASN A N 1
ATOM 740 C CA . ASN A 1 94 ? 2.514 -10.631 7.515 1.00 83.62 94 ASN A CA 1
ATOM 741 C C . ASN A 1 94 ? 2.414 -9.289 8.271 1.00 83.62 94 ASN A C 1
ATOM 743 O O . ASN A 1 94 ? 3.424 -8.604 8.457 1.00 83.62 94 ASN A O 1
ATOM 747 N N . PRO A 1 95 ? 1.204 -8.922 8.739 1.00 84.31 95 PRO A N 1
ATOM 748 C CA . PRO A 1 95 ? 0.945 -7.662 9.447 1.00 84.31 95 PRO A CA 1
ATOM 749 C C . PRO A 1 95 ? 1.592 -7.573 10.838 1.00 84.31 95 PRO A C 1
ATOM 751 O O . PRO A 1 95 ? 1.575 -6.517 11.460 1.00 84.31 95 PRO A O 1
ATOM 754 N N . VAL A 1 96 ? 2.143 -8.681 11.348 1.00 82.25 96 VAL A N 1
ATOM 755 C CA . VAL A 1 96 ? 2.889 -8.708 12.617 1.00 82.25 96 VAL A CA 1
ATOM 756 C C . VAL A 1 96 ? 4.304 -8.169 12.417 1.00 82.25 96 VAL A C 1
ATOM 758 O O . VAL A 1 96 ? 4.856 -7.520 13.302 1.00 82.25 96 VAL A O 1
ATOM 761 N N . LYS A 1 97 ? 4.902 -8.445 11.252 1.00 74.75 97 LYS A N 1
ATOM 762 C CA . LYS A 1 97 ? 6.269 -8.034 10.925 1.00 74.75 97 LYS A CA 1
ATOM 763 C C . LYS A 1 97 ? 6.320 -6.748 10.106 1.00 74.75 97 LYS A C 1
ATOM 765 O O . LYS A 1 97 ? 7.287 -5.998 10.225 1.00 74.75 97 LYS A O 1
ATOM 770 N N . TYR A 1 98 ? 5.321 -6.522 9.261 1.00 79.00 98 TYR A N 1
ATOM 771 C CA . TYR A 1 98 ? 5.301 -5.419 8.313 1.00 79.00 98 TYR A CA 1
ATOM 772 C C . TYR A 1 98 ? 4.054 -4.563 8.503 1.00 79.00 98 TYR A C 1
ATOM 774 O O . TYR A 1 98 ? 2.980 -5.056 8.840 1.00 79.00 98 TYR A O 1
ATOM 782 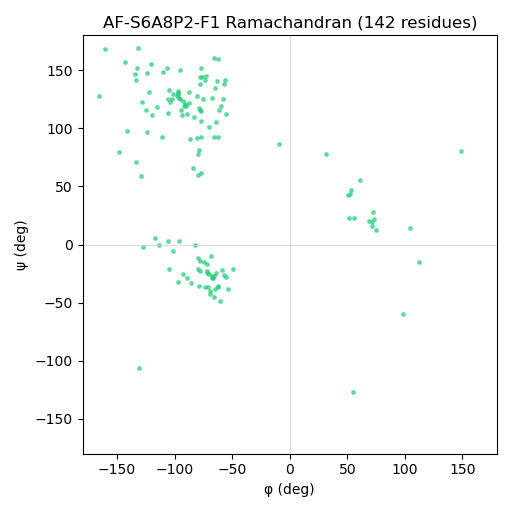N N . THR A 1 99 ? 4.203 -3.271 8.249 1.00 80.06 99 THR A N 1
ATOM 783 C CA . THR A 1 99 ? 3.112 -2.299 8.226 1.00 80.06 99 THR A CA 1
ATOM 784 C C . THR A 1 99 ? 3.261 -1.446 6.970 1.00 80.06 99 THR A C 1
ATOM 786 O O . THR A 1 99 ? 4.382 -1.148 6.556 1.00 80.06 99 THR A O 1
ATOM 789 N N . ASP A 1 100 ? 2.147 -1.095 6.331 1.00 78.44 100 ASP A N 1
ATOM 790 C CA . ASP A 1 100 ? 2.142 -0.150 5.207 1.00 78.44 100 ASP A CA 1
ATOM 791 C C . ASP A 1 100 ? 1.821 1.243 5.763 1.00 78.44 100 ASP A C 1
ATOM 793 O O . ASP A 1 100 ? 0.838 1.401 6.478 1.00 78.44 100 ASP A O 1
ATOM 797 N N . GLN A 1 101 ? 2.653 2.252 5.517 1.00 80.50 101 GLN A N 1
ATOM 798 C CA . GLN A 1 101 ? 2.455 3.572 6.123 1.00 80.50 101 GLN A CA 1
ATOM 799 C C . GLN A 1 101 ? 1.570 4.498 5.294 1.00 80.50 101 GLN A C 1
ATOM 801 O O . GLN A 1 101 ? 0.917 5.361 5.872 1.00 80.50 101 GLN A O 1
ATOM 806 N N . ASP A 1 102 ? 1.532 4.360 3.978 1.00 76.38 102 ASP A N 1
ATOM 807 C CA . ASP A 1 102 ? 0.847 5.297 3.079 1.00 76.38 102 ASP A CA 1
ATOM 808 C C . ASP A 1 102 ? -0.140 4.596 2.139 1.00 76.38 102 ASP A C 1
ATOM 810 O O . ASP A 1 102 ? -0.840 5.239 1.349 1.00 76.38 102 ASP A O 1
ATOM 814 N N . GLY A 1 103 ? -0.220 3.268 2.227 1.00 73.06 103 GLY A N 1
ATOM 815 C CA . GLY A 1 103 ? -1.029 2.475 1.324 1.00 73.06 103 GLY A CA 1
ATOM 816 C C . GLY A 1 103 ? -0.460 2.476 -0.093 1.00 73.06 103 GLY A C 1
ATOM 817 O O . GLY A 1 103 ? -1.223 2.217 -1.016 1.00 73.06 103 GLY A O 1
ATOM 818 N N . ARG A 1 104 ? 0.824 2.786 -0.304 1.00 70.00 104 ARG A N 1
ATOM 819 C CA . ARG A 1 104 ? 1.518 2.672 -1.606 1.00 70.00 104 ARG A CA 1
ATOM 820 C C . ARG A 1 104 ? 2.665 1.660 -1.574 1.00 70.00 104 ARG A C 1
ATOM 822 O O . ARG A 1 104 ? 3.409 1.556 -2.539 1.00 70.00 104 ARG A O 1
ATOM 829 N N . PHE A 1 105 ? 2.809 0.949 -0.456 1.00 59.41 105 PHE A N 1
ATOM 830 C CA . PHE A 1 105 ? 3.863 -0.008 -0.135 1.00 59.41 105 PHE A CA 1
ATOM 831 C C . PHE A 1 105 ? 5.246 0.270 -0.758 1.00 59.41 105 PHE A C 1
ATOM 833 O O . PHE A 1 105 ? 5.680 -0.439 -1.665 1.00 59.41 105 PHE A O 1
ATOM 840 N N . ILE A 1 106 ? 6.004 1.216 -0.183 1.00 49.78 106 ILE A N 1
ATOM 841 C CA . ILE A 1 106 ? 7.480 1.204 -0.232 1.00 49.78 106 ILE A CA 1
ATOM 842 C C . ILE A 1 106 ? 8.046 1.685 1.119 1.00 49.78 106 ILE A C 1
ATOM 844 O O . ILE A 1 106 ? 8.185 2.880 1.367 1.00 49.78 106 ILE A O 1
ATOM 848 N N . LEU A 1 107 ? 8.419 0.737 1.986 1.00 46.22 107 LEU A N 1
ATOM 849 C CA . LEU A 1 107 ? 9.251 0.979 3.172 1.00 46.22 107 LEU A CA 1
ATOM 850 C C . LEU A 1 107 ? 10.472 0.052 3.096 1.00 46.22 107 LEU A C 1
ATOM 852 O O . LEU A 1 107 ? 10.388 -1.131 3.433 1.00 46.22 107 LEU A O 1
ATOM 856 N N . MET A 1 108 ? 11.602 0.565 2.599 1.00 45.69 108 MET A N 1
ATOM 857 C CA . MET A 1 108 ? 12.835 -0.221 2.496 1.00 45.69 108 MET A CA 1
ATOM 858 C C . MET A 1 108 ? 13.638 -0.080 3.790 1.00 45.69 108 MET A C 1
ATOM 860 O O . MET A 1 108 ? 14.160 0.992 4.094 1.00 45.69 108 MET A O 1
ATOM 864 N N . PHE A 1 109 ? 13.742 -1.173 4.547 1.00 44.22 109 PHE A N 1
ATOM 865 C CA . PHE A 1 109 ? 14.716 -1.309 5.626 1.00 44.22 109 PHE A CA 1
ATOM 866 C C . PHE A 1 109 ? 15.965 -1.977 5.071 1.00 44.22 109 PHE A C 1
ATOM 868 O O . PHE A 1 109 ? 15.889 -3.090 4.546 1.00 44.22 109 PHE A O 1
ATOM 875 N N . GLY A 1 110 ? 17.115 -1.331 5.216 1.00 47.31 110 GLY A N 1
ATOM 876 C CA . GLY A 1 110 ? 18.386 -1.943 4.859 1.00 47.31 110 GLY A CA 1
ATOM 877 C C . GLY A 1 110 ? 19.439 -1.770 5.940 1.00 47.31 110 GLY A C 1
ATOM 878 O O . GLY A 1 110 ? 19.427 -0.826 6.732 1.00 47.31 110 GLY A O 1
ATOM 879 N N . LEU A 1 111 ? 20.357 -2.731 5.972 1.00 42.91 111 LEU A N 1
ATOM 880 C CA . LEU A 1 111 ? 21.599 -2.650 6.727 1.00 42.91 111 LEU A CA 1
ATOM 881 C C . LEU A 1 111 ? 22.654 -2.074 5.785 1.00 42.91 111 LEU A C 1
ATOM 883 O O . LEU A 1 111 ? 22.942 -2.683 4.756 1.00 42.91 111 LEU A O 1
ATOM 887 N N . SER A 1 112 ? 23.232 -0.918 6.114 1.00 51.78 112 SER A N 1
ATOM 888 C CA . SER A 1 112 ? 24.379 -0.405 5.359 1.00 51.78 112 SER A CA 1
ATOM 889 C C . SER A 1 112 ? 25.675 -0.668 6.117 1.00 51.78 112 SER A C 1
ATOM 891 O O . SER A 1 112 ? 25.812 -0.273 7.277 1.00 51.78 112 SER A O 1
ATOM 893 N N . ASN A 1 113 ? 26.647 -1.255 5.423 1.00 48.41 113 ASN A N 1
ATOM 894 C CA . ASN A 1 113 ? 28.054 -1.206 5.798 1.00 48.41 113 ASN A CA 1
ATOM 895 C C . ASN A 1 113 ? 28.762 -0.346 4.752 1.00 48.41 113 ASN A C 1
ATOM 897 O O . ASN A 1 113 ? 29.154 -0.841 3.697 1.00 48.41 113 ASN A O 1
ATOM 901 N N . THR A 1 114 ? 28.884 0.954 5.005 1.00 48.16 114 THR A N 1
ATOM 902 C CA . THR A 1 114 ? 29.600 1.840 4.083 1.00 48.16 114 THR A CA 1
ATOM 903 C C . THR A 1 114 ? 31.099 1.693 4.330 1.00 48.16 114 THR A C 1
ATOM 905 O O . THR A 1 114 ? 31.665 2.385 5.172 1.00 48.16 114 THR A O 1
ATOM 908 N N . ALA A 1 115 ? 31.761 0.784 3.612 1.00 44.41 115 ALA A N 1
ATOM 909 C CA . ALA A 1 115 ? 33.215 0.812 3.485 1.00 44.41 115 ALA A CA 1
ATOM 910 C C . ALA A 1 115 ? 33.564 1.923 2.482 1.00 44.41 115 ALA A C 1
ATOM 912 O O . ALA A 1 115 ? 33.515 1.723 1.271 1.00 44.41 115 ALA A O 1
ATOM 913 N N . GLY A 1 116 ? 33.817 3.133 2.983 1.00 41.00 116 GLY A N 1
ATOM 914 C CA . GLY A 1 116 ? 34.170 4.270 2.136 1.00 41.00 116 GLY A CA 1
ATOM 915 C C . GLY A 1 116 ? 35.463 4.005 1.363 1.00 41.00 116 GLY A C 1
ATOM 916 O O . GLY A 1 116 ? 36.531 3.893 1.960 1.00 41.00 116 GLY A O 1
ATOM 917 N N . ALA A 1 117 ? 35.384 3.950 0.032 1.00 41.56 117 ALA A N 1
ATOM 918 C CA . ALA A 1 117 ? 36.542 4.015 -0.857 1.00 41.56 117 ALA A CA 1
ATOM 919 C C . ALA A 1 117 ? 37.045 5.468 -0.971 1.00 41.56 117 ALA A C 1
ATOM 921 O O . ALA A 1 117 ? 37.021 6.068 -2.039 1.00 41.56 117 ALA A O 1
ATOM 922 N N . SER A 1 118 ? 37.462 6.059 0.148 1.00 37.28 118 SER A N 1
ATOM 923 C CA . SER A 1 118 ? 38.286 7.271 0.184 1.00 37.28 118 SER A CA 1
ATOM 924 C C . SER A 1 118 ? 38.862 7.444 1.586 1.00 37.28 118 SER A C 1
ATOM 926 O O . SER A 1 118 ? 38.127 7.407 2.568 1.00 37.28 118 SER A O 1
ATOM 928 N N . THR A 1 119 ? 40.179 7.607 1.645 1.00 39.41 119 THR A N 1
ATOM 929 C CA . THR A 1 119 ? 41.064 7.939 2.773 1.00 39.41 119 THR A CA 1
ATOM 930 C C . THR A 1 119 ? 40.359 8.363 4.075 1.00 39.41 119 THR A C 1
ATOM 932 O O . THR A 1 119 ? 40.163 9.545 4.334 1.00 39.41 119 THR A O 1
ATOM 935 N N . GLY A 1 120 ? 39.991 7.385 4.911 1.00 39.88 120 GLY A N 1
ATOM 936 C CA . GLY A 1 120 ? 39.383 7.617 6.225 1.00 39.88 120 GLY A CA 1
ATOM 937 C C . GLY A 1 120 ? 38.411 6.507 6.613 1.00 39.88 120 GLY A C 1
ATOM 938 O O . GLY A 1 120 ? 37.204 6.646 6.450 1.00 39.88 120 GLY A O 1
ATOM 939 N N . ALA A 1 121 ? 38.932 5.384 7.113 1.00 41.66 121 ALA A N 1
ATOM 940 C CA . ALA A 1 121 ? 38.115 4.261 7.559 1.00 41.66 121 ALA A CA 1
ATOM 941 C C . ALA A 1 121 ? 37.238 4.661 8.763 1.00 41.66 121 ALA A C 1
ATOM 943 O O . ALA A 1 121 ? 37.718 4.776 9.888 1.00 41.66 121 ALA A O 1
ATOM 944 N N . SER A 1 122 ? 35.941 4.856 8.522 1.00 46.88 122 SER A N 1
ATOM 945 C CA . SER A 1 122 ? 34.901 4.929 9.550 1.00 46.88 122 SER A CA 1
ATOM 946 C C . SER A 1 122 ? 33.895 3.812 9.285 1.00 46.88 122 SER A C 1
ATOM 948 O O . SER A 1 122 ? 33.168 3.843 8.295 1.00 46.88 122 SER A O 1
ATOM 950 N N . ASN A 1 123 ? 33.862 2.815 10.171 1.00 48.28 123 ASN A N 1
ATOM 951 C CA . ASN A 1 123 ? 32.884 1.728 10.137 1.00 48.28 123 ASN A CA 1
ATOM 952 C C . ASN A 1 123 ? 31.557 2.225 10.733 1.00 48.28 123 ASN A C 1
ATOM 954 O O . ASN A 1 123 ? 31.257 1.949 11.892 1.00 48.28 123 ASN A O 1
ATOM 958 N N . ASN A 1 124 ? 30.768 2.990 9.977 1.00 52.41 124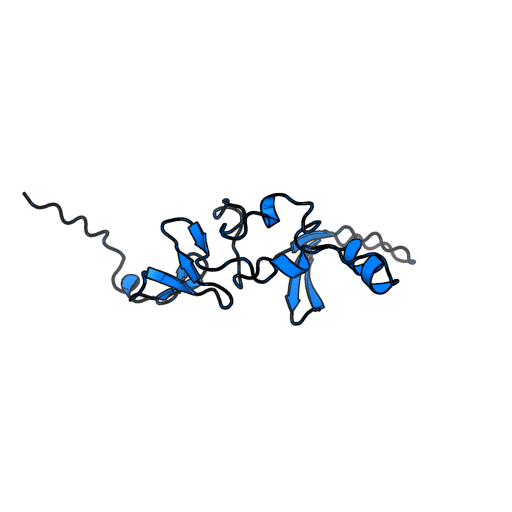 ASN A N 1
ATOM 959 C CA . ASN A 1 124 ? 29.407 3.330 10.402 1.00 52.41 124 ASN A CA 1
ATOM 960 C C . ASN A 1 124 ? 28.447 2.226 9.954 1.00 52.41 124 ASN A C 1
ATOM 962 O O . ASN A 1 124 ? 27.896 2.277 8.854 1.00 52.41 124 ASN A O 1
ATOM 966 N N . THR A 1 125 ? 28.243 1.233 10.818 1.00 55.78 125 THR A N 1
ATOM 967 C CA . THR A 1 125 ? 27.132 0.289 10.677 1.00 55.78 125 THR A CA 1
ATOM 968 C C . THR A 1 125 ? 25.868 0.950 11.215 1.00 55.78 125 THR A C 1
ATOM 970 O O . THR A 1 125 ? 25.846 1.457 12.337 1.00 55.78 125 THR A O 1
ATOM 973 N N . GLY A 1 126 ? 24.807 0.954 10.419 1.00 64.88 126 GLY A N 1
ATOM 974 C CA . GLY A 1 126 ? 23.533 1.531 10.829 1.00 64.88 126 GLY A CA 1
ATOM 975 C C . GLY A 1 126 ? 22.375 1.010 9.996 1.00 64.88 126 GLY A C 1
ATOM 976 O O . GLY A 1 126 ? 22.562 0.339 8.976 1.00 64.88 126 GLY A O 1
ATOM 977 N N . ILE A 1 127 ? 21.174 1.299 10.481 1.00 59.97 127 ILE A N 1
ATOM 978 C CA . ILE A 1 127 ? 19.915 0.943 9.832 1.00 59.97 127 ILE A CA 1
ATOM 979 C C . ILE A 1 127 ? 19.460 2.166 9.048 1.00 59.97 127 ILE A C 1
ATOM 981 O O . ILE A 1 127 ? 19.439 3.265 9.599 1.00 59.97 127 ILE A O 1
ATOM 985 N N . PHE A 1 128 ? 19.078 1.994 7.786 1.00 60.25 128 PHE A N 1
ATOM 986 C CA . PHE A 1 128 ? 18.379 3.046 7.055 1.00 60.25 128 PHE A CA 1
ATOM 987 C C . PHE A 1 128 ? 16.920 2.686 6.808 1.00 60.25 128 PHE A C 1
ATOM 989 O O . PHE A 1 128 ? 16.567 1.515 6.649 1.00 60.25 128 PHE A O 1
ATOM 996 N N . ILE A 1 129 ? 16.097 3.729 6.773 1.00 59.19 129 ILE A N 1
ATOM 997 C CA . ILE A 1 129 ? 14.701 3.696 6.354 1.00 59.19 129 ILE A CA 1
ATOM 998 C C . ILE A 1 129 ? 14.603 4.551 5.095 1.00 59.19 129 ILE A C 1
ATOM 1000 O O . ILE A 1 129 ? 14.895 5.746 5.161 1.00 59.19 129 ILE A O 1
ATOM 1004 N N . SER A 1 130 ? 14.208 3.964 3.967 1.00 54.28 130 SER A N 1
ATOM 1005 C CA . SER A 1 130 ? 13.946 4.716 2.733 1.00 54.28 130 SER A CA 1
ATOM 1006 C C . SER A 1 130 ? 12.449 4.835 2.475 1.00 54.28 130 SER A C 1
ATOM 1008 O O . SER A 1 130 ? 11.722 3.842 2.556 1.00 54.28 130 SER A O 1
ATOM 1010 N N . ILE A 1 131 ? 12.021 6.058 2.156 1.00 55.56 131 ILE A N 1
ATOM 1011 C CA . ILE A 1 131 ? 10.642 6.429 1.837 1.00 55.56 131 ILE A CA 1
ATOM 1012 C C . ILE A 1 131 ? 10.660 7.190 0.502 1.00 55.56 131 ILE A C 1
ATOM 1014 O O . ILE A 1 131 ? 11.341 8.218 0.410 1.00 55.56 131 ILE A O 1
ATOM 1018 N N . PRO A 1 132 ? 9.937 6.743 -0.534 1.00 52.31 132 PRO A N 1
ATOM 1019 C CA . PRO A 1 132 ? 9.807 7.506 -1.765 1.00 52.31 132 PRO A CA 1
ATOM 1020 C C . PRO A 1 132 ? 8.844 8.679 -1.566 1.00 52.31 132 PRO A C 1
ATOM 1022 O O . PRO A 1 132 ? 7.689 8.518 -1.180 1.00 52.31 132 PRO A O 1
ATOM 1025 N N . LEU A 1 133 ? 9.315 9.88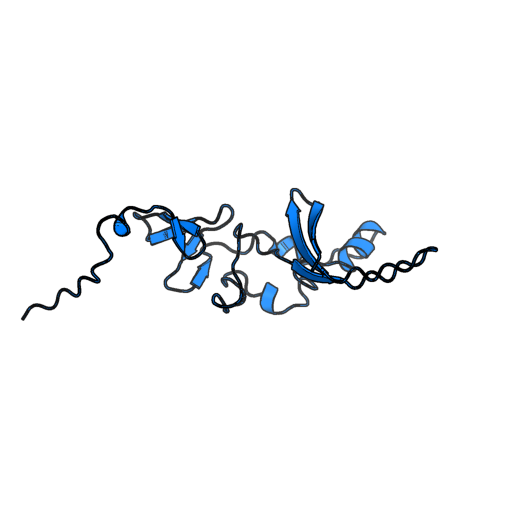5 -1.869 1.00 48.22 133 LEU A N 1
ATOM 1026 C CA . LEU A 1 133 ? 8.532 11.116 -1.871 1.00 48.22 133 LEU A CA 1
ATOM 1027 C C . LEU A 1 133 ? 8.655 11.786 -3.239 1.00 48.22 133 LEU A C 1
ATOM 1029 O O . LEU A 1 133 ? 9.732 12.223 -3.639 1.00 48.22 133 LEU A O 1
ATOM 1033 N N . ASN A 1 134 ? 7.533 11.889 -3.959 1.00 46.38 134 ASN A N 1
ATOM 1034 C CA . ASN A 1 134 ? 7.444 12.558 -5.265 1.00 46.38 134 ASN A CA 1
ATOM 1035 C C . ASN A 1 134 ? 8.484 12.053 -6.289 1.00 46.38 134 ASN A C 1
ATOM 1037 O O . ASN A 1 134 ? 9.131 12.850 -6.969 1.00 46.38 134 ASN A O 1
ATOM 1041 N N . GLY A 1 135 ? 8.681 10.732 -6.366 1.00 44.03 135 GLY A N 1
ATOM 1042 C CA . GLY A 1 135 ? 9.648 10.107 -7.277 1.00 44.03 135 GLY A CA 1
ATOM 1043 C C . GLY A 1 135 ? 11.117 10.249 -6.856 1.00 44.03 135 GLY A C 1
ATOM 1044 O O . GLY A 1 135 ? 12.007 9.989 -7.665 1.00 44.03 135 GLY A O 1
ATOM 1045 N N . LYS A 1 136 ? 11.391 10.678 -5.616 1.00 44.41 136 LYS A N 1
ATOM 1046 C CA . LYS A 1 136 ? 12.731 10.696 -5.013 1.00 44.41 136 LYS A CA 1
ATOM 1047 C C . LYS A 1 136 ? 12.752 9.880 -3.727 1.00 44.41 136 LYS A C 1
ATOM 1049 O O . LYS A 1 136 ? 11.941 10.119 -2.838 1.00 44.41 136 LYS A O 1
ATOM 1054 N N . ASP A 1 137 ? 13.730 8.993 -3.592 1.00 59.19 137 ASP A N 1
ATOM 1055 C CA . ASP A 1 137 ? 13.926 8.225 -2.363 1.00 59.19 137 ASP A CA 1
ATOM 1056 C C . ASP A 1 137 ? 14.597 9.086 -1.292 1.00 59.19 137 ASP A C 1
ATOM 1058 O O . ASP A 1 137 ? 15.748 9.513 -1.428 1.00 59.19 137 ASP A O 1
ATOM 1062 N N . ILE A 1 138 ? 13.883 9.332 -0.198 1.00 55.22 138 ILE A N 1
ATOM 1063 C CA . ILE A 1 138 ? 14.432 9.966 0.997 1.00 55.22 138 ILE A CA 1
ATOM 1064 C C . ILE A 1 138 ? 14.863 8.855 1.949 1.00 55.22 138 ILE A C 1
ATOM 1066 O O . ILE A 1 138 ? 14.037 8.083 2.425 1.00 55.22 138 ILE A O 1
ATOM 1070 N N . SER A 1 139 ? 16.166 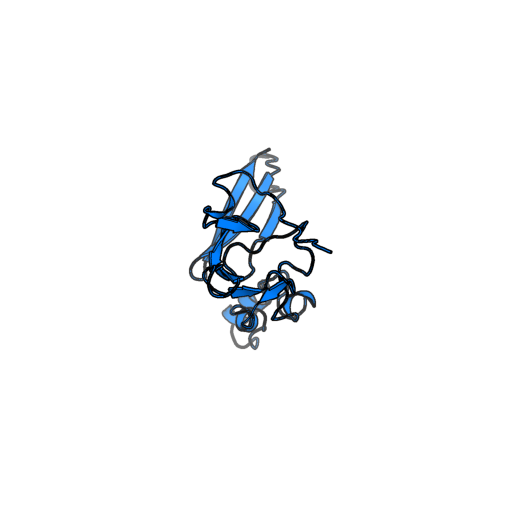8.774 2.226 1.00 60.91 139 SER A N 1
ATOM 1071 C CA . SER A 1 139 ? 16.735 7.786 3.149 1.00 60.91 139 SER A CA 1
ATOM 1072 C C . SER A 1 139 ? 17.139 8.436 4.470 1.00 60.91 139 SER A C 1
ATOM 1074 O O . SER A 1 139 ? 17.923 9.385 4.488 1.00 60.91 139 SER A O 1
ATOM 1076 N N . ILE A 1 140 ? 16.624 7.911 5.580 1.00 62.97 140 ILE A N 1
ATOM 1077 C CA . ILE A 1 140 ? 16.947 8.328 6.948 1.00 62.97 140 ILE A CA 1
ATOM 1078 C C . ILE A 1 140 ? 17.868 7.273 7.561 1.00 62.97 140 ILE A C 1
ATOM 1080 O O . ILE A 1 140 ? 17.499 6.102 7.631 1.00 62.97 140 ILE A O 1
ATOM 1084 N N . PHE A 1 141 ? 19.061 7.676 8.005 1.00 61.75 141 PHE A N 1
ATOM 1085 C CA . PHE A 1 141 ? 20.065 6.778 8.577 1.00 61.75 141 PHE A CA 1
ATOM 1086 C C . PHE A 1 141 ? 20.111 6.869 10.105 1.00 61.75 141 PHE A C 1
ATOM 1088 O O . PHE A 1 141 ? 20.339 7.941 10.666 1.00 61.75 141 PHE A O 1
ATOM 1095 N N . PHE A 1 142 ? 19.965 5.726 10.770 1.00 62.28 142 PHE A N 1
ATOM 1096 C CA . PHE A 1 142 ? 20.096 5.563 12.211 1.00 62.28 142 PHE A CA 1
ATOM 1097 C C . PHE A 1 142 ? 21.416 4.855 12.512 1.00 62.28 142 PHE A C 1
ATOM 1099 O O . PHE A 1 142 ? 21.611 3.684 12.173 1.00 62.28 142 PHE A O 1
ATOM 1106 N N . LYS A 1 143 ? 22.339 5.579 13.149 1.00 67.00 143 LYS A N 1
ATOM 1107 C CA . LYS A 1 143 ? 23.566 4.991 13.694 1.00 67.00 143 LYS A CA 1
ATOM 1108 C C . LYS A 1 143 ? 23.225 4.187 14.947 1.00 67.00 143 LYS A C 1
ATOM 1110 O O . LYS A 1 143 ? 22.372 4.613 15.723 1.00 67.00 143 LYS A O 1
ATOM 1115 N N . LYS A 1 144 ? 23.883 3.040 15.117 1.00 58.50 144 LYS A N 1
ATOM 1116 C CA . LYS A 1 144 ? 23.915 2.353 16.410 1.00 58.50 144 LYS A CA 1
ATOM 1117 C C . LYS A 1 144 ? 24.753 3.147 17.411 1.00 58.50 144 LYS A C 1
ATOM 1119 O O . LYS A 1 144 ? 25.737 3.778 16.962 1.00 58.50 144 LYS A O 1
#

Sequence (144 aa):
MEREGAEGTAPGIDKLPFRFTGKELDEETGLYYYGARYLDPKYSRWLSGDPALGEYIPKAPIDDEAKKHNENLPGIGGVYNVVNLHVYHYAGNNPVKYTDQDGRFILMFGLSNTAGASTGASNNTGIFISIPLNGKDISIFFKK

Mean predicted aligned error: 14.43 Å

Secondary structure (DSSP, 8-state):
----------TTTTT-SB-GGGPEEETTTTEEE-SS-EEETTTTEESS--GGGGGGSPPPSSSHHHHHHHHT-HHHHGGGSGGGG-TTBSGGG-TTT---SSSS---EEEEEE---SSS-----EEEEEEEEETTEEEEEEEE-

pLDDT: mean 70.91, std 16.7, range [37.28, 92.06]